Protein AF-A0A1E5VEZ8-F1 (afdb_monomer)

Organism: NCBI:txid888268

Mean predicted aligned error: 18.57 Å

InterPro domains:
  IPR011598 Myc-type, basic helix-loop-helix (bHLH) domain [PF00010] (34-80)
  IPR011598 Myc-type, basic helix-loop-helix (bHLH) domain [PS50888] (30-79)
  IPR011598 Myc-type, basic helix-loop-helix (bHLH) domain [SM00353] (36-85)
  IPR036638 Helix-loop-helix DNA-binding domain superfamily [G3DSA:4.10.280.10] (25-87)
  IPR036638 Helix-loop-helix DNA-binding domain superfamily [SSF47459] (33-106)
  IPR044273 Transcription factor PIF3-like [PTHR46807] (15-118)
  IPR047265 Transcription factor PIF1-like, basic helix-loop-helix domain [cd11445] (30-93)

Structure (mmCIF, N/CA/C/O backbone):
data_AF-A0A1E5VEZ8-F1
#
_entry.id   AF-A0A1E5VEZ8-F1
#
loop_
_atom_site.group_PDB
_atom_site.id
_atom_site.type_symbol
_atom_site.label_atom_id
_atom_site.label_alt_id
_atom_site.label_comp_id
_atom_site.label_asym_id
_atom_site.label_entity_id
_atom_site.label_seq_id
_atom_site.pdbx_PDB_ins_code
_atom_site.Cartn_x
_atom_site.Cartn_y
_atom_site.Cartn_z
_atom_site.occupancy
_atom_site.B_iso_or_equiv
_atom_site.auth_seq_id
_atom_site.auth_comp_id
_atom_site.auth_asym_id
_atom_site.auth_atom_id
_atom_site.pdbx_PDB_model_num
ATOM 1 N N . LEU A 1 1 ? 41.667 -30.359 -88.284 1.00 42.06 1 LEU A N 1
ATOM 2 C CA . LEU A 1 1 ? 40.869 -29.659 -89.321 1.00 42.06 1 LEU A CA 1
ATOM 3 C C . LEU A 1 1 ? 39.464 -29.506 -88.741 1.00 42.06 1 LEU A C 1
ATOM 5 O O . LEU A 1 1 ? 38.891 -30.524 -88.422 1.00 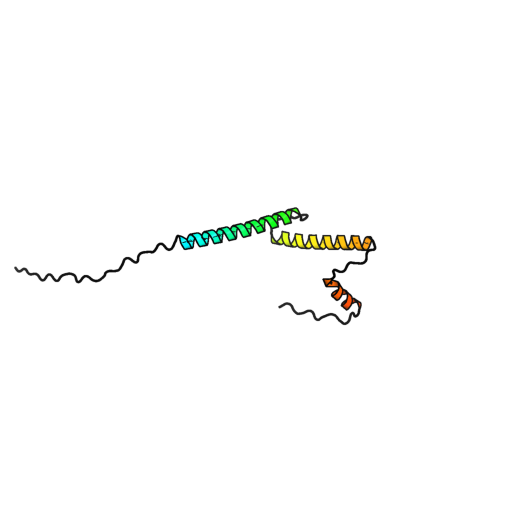42.06 1 LEU A O 1
ATOM 9 N N . VAL A 1 2 ? 38.870 -28.352 -88.467 1.00 42.03 2 VAL A N 1
ATOM 10 C CA . VAL A 1 2 ? 39.159 -26.962 -88.816 1.00 42.03 2 VAL A CA 1
ATOM 11 C C . VAL A 1 2 ? 38.567 -26.087 -87.702 1.00 42.03 2 VAL A C 1
ATOM 13 O O . VAL A 1 2 ? 37.497 -26.361 -87.174 1.00 42.03 2 VAL A O 1
ATOM 16 N N . ARG A 1 3 ? 39.318 -25.048 -87.342 1.00 42.91 3 ARG A N 1
ATOM 17 C CA . ARG A 1 3 ? 38.978 -23.955 -86.425 1.00 42.91 3 ARG A CA 1
ATOM 18 C C . ARG A 1 3 ? 37.807 -23.115 -86.956 1.00 42.91 3 ARG A C 1
ATOM 20 O O . ARG A 1 3 ? 37.803 -22.832 -88.147 1.00 42.91 3 ARG A O 1
ATOM 27 N N . LYS A 1 4 ? 36.981 -22.565 -86.061 1.00 53.72 4 LYS A N 1
ATOM 28 C CA . LYS A 1 4 ? 36.644 -21.121 -85.914 1.00 53.72 4 LYS A CA 1
ATOM 29 C C . LYS A 1 4 ? 35.330 -21.006 -85.129 1.00 53.72 4 LYS A C 1
ATOM 31 O O . LYS A 1 4 ? 34.340 -21.613 -85.492 1.00 53.72 4 LYS A O 1
ATOM 36 N N . LEU A 1 5 ? 35.339 -20.418 -83.936 1.00 55.41 5 LEU A N 1
ATOM 37 C CA . LEU A 1 5 ? 35.380 -18.971 -83.691 1.00 55.41 5 LEU A CA 1
ATOM 38 C C . LEU A 1 5 ? 34.087 -18.285 -84.153 1.00 55.41 5 LEU A C 1
ATOM 40 O O . LEU A 1 5 ? 34.042 -17.743 -85.248 1.00 55.41 5 LEU A O 1
ATOM 44 N N . VAL A 1 6 ? 33.116 -18.203 -83.247 1.00 56.03 6 VAL A N 1
ATOM 45 C CA . VAL A 1 6 ? 32.433 -16.935 -82.981 1.00 56.03 6 VAL A CA 1
ATOM 46 C C . VAL A 1 6 ? 32.421 -16.749 -81.468 1.00 56.03 6 VAL A C 1
ATOM 48 O O . VAL A 1 6 ? 31.756 -17.463 -80.726 1.00 56.03 6 VAL A O 1
ATOM 51 N N . LYS A 1 7 ? 33.261 -15.810 -81.028 1.00 48.84 7 LYS A N 1
ATOM 52 C CA . LYS A 1 7 ? 33.121 -15.098 -79.763 1.00 48.84 7 LYS A CA 1
ATOM 53 C C . LYS A 1 7 ? 31.884 -14.207 -79.914 1.00 48.84 7 LYS A C 1
ATOM 55 O O . LYS A 1 7 ? 31.875 -13.366 -80.808 1.00 48.84 7 LYS A O 1
ATOM 60 N N . SER A 1 8 ? 30.902 -14.343 -79.038 1.00 45.34 8 SER A N 1
ATOM 61 C CA . SER A 1 8 ? 29.882 -13.316 -78.812 1.00 45.34 8 SER A CA 1
ATOM 62 C C . SER A 1 8 ? 29.943 -12.930 -77.336 1.00 45.34 8 SER A C 1
ATOM 64 O O . SER A 1 8 ? 29.790 -13.776 -76.459 1.00 45.34 8 SER A O 1
ATOM 66 N N . SER A 1 9 ? 30.314 -11.670 -77.103 1.00 44.72 9 SER A N 1
ATOM 67 C CA . SER A 1 9 ? 30.596 -11.032 -75.812 1.00 44.72 9 SER A CA 1
ATOM 68 C C . SER A 1 9 ? 29.450 -11.129 -74.797 1.00 44.72 9 SER A C 1
ATOM 70 O O . SER A 1 9 ? 28.292 -11.236 -75.200 1.00 44.72 9 SER A O 1
ATOM 72 N N . PRO A 1 10 ? 29.749 -11.024 -73.487 1.00 45.56 10 PRO A N 1
ATOM 73 C CA . PRO A 1 10 ? 28.728 -11.016 -72.452 1.00 45.56 10 PRO A CA 1
ATOM 74 C C . PRO A 1 10 ? 27.934 -9.708 -72.520 1.00 45.56 10 PRO A C 1
ATOM 76 O O . PRO A 1 10 ? 28.500 -8.615 -72.453 1.00 45.56 10 PRO A O 1
ATOM 79 N N . HIS A 1 11 ? 26.615 -9.828 -72.654 1.00 43.53 11 HIS A N 1
ATOM 80 C CA . HIS A 1 11 ? 25.686 -8.741 -72.381 1.00 43.53 11 HIS A CA 1
ATOM 81 C C . HIS A 1 11 ? 25.613 -8.583 -70.858 1.00 43.53 11 HIS A C 1
ATOM 83 O O . HIS A 1 11 ? 25.026 -9.407 -70.161 1.00 43.53 11 HIS A O 1
ATOM 89 N N . MET A 1 12 ? 26.325 -7.578 -70.355 1.00 50.50 12 MET A N 1
ATOM 90 C CA . MET A 1 12 ? 26.256 -7.124 -68.971 1.00 50.50 12 MET A CA 1
ATOM 91 C C . MET A 1 12 ? 24.931 -6.389 -68.780 1.00 50.50 12 MET A C 1
ATOM 93 O O . MET A 1 12 ? 24.772 -5.338 -69.381 1.00 50.50 12 MET A O 1
ATOM 97 N N . GLU A 1 13 ? 24.021 -6.947 -67.985 1.00 50.97 13 GLU A N 1
ATOM 98 C CA . GLU A 1 13 ? 23.056 -6.229 -67.136 1.00 50.97 13 GLU A CA 1
ATOM 99 C C . GLU A 1 13 ? 22.369 -7.272 -66.228 1.00 50.97 13 GLU A C 1
ATOM 101 O O . GLU A 1 13 ? 21.266 -7.740 -66.488 1.00 50.97 13 GLU A O 1
ATOM 106 N N . ASP A 1 14 ? 23.054 -7.676 -65.158 1.00 47.78 14 ASP A N 1
ATOM 107 C CA . ASP A 1 14 ? 22.373 -8.032 -63.907 1.00 47.78 14 ASP A CA 1
ATOM 108 C C . ASP A 1 14 ? 23.175 -7.418 -62.761 1.00 47.78 14 ASP A C 1
ATOM 110 O O . ASP A 1 14 ? 23.891 -8.067 -61.997 1.00 47.78 14 ASP A O 1
ATOM 114 N N . GLY A 1 15 ? 23.132 -6.087 -62.719 1.00 42.25 15 GLY A N 1
ATOM 115 C CA . GLY A 1 15 ? 23.566 -5.310 -61.572 1.00 42.25 15 GLY A CA 1
ATOM 116 C C . GLY A 1 15 ? 22.550 -5.456 -60.447 1.00 42.25 15 GLY A C 1
ATOM 117 O O . GLY A 1 15 ? 21.859 -4.495 -60.109 1.00 42.25 15 GLY A O 1
ATOM 118 N N . GLY A 1 16 ? 22.465 -6.647 -59.851 1.00 46.25 16 GLY A N 1
ATOM 119 C CA . GLY A 1 16 ? 21.857 -6.840 -58.544 1.00 46.25 16 GLY A CA 1
ATOM 120 C C . GLY A 1 16 ? 22.590 -5.955 -57.541 1.00 46.25 16 GLY A C 1
ATOM 121 O O . GLY A 1 16 ? 23.620 -6.337 -56.989 1.00 46.25 16 GLY A O 1
ATOM 122 N N . VAL A 1 17 ? 22.086 -4.733 -57.352 1.00 57.06 17 VAL A N 1
ATOM 123 C CA . VAL A 1 17 ? 22.559 -3.783 -56.346 1.00 57.06 17 VAL A CA 1
ATOM 124 C C . VAL A 1 17 ? 22.691 -4.561 -55.039 1.00 57.06 17 VAL A C 1
ATOM 126 O O . VAL A 1 17 ? 21.692 -5.147 -54.608 1.00 57.06 17 VAL A O 1
ATOM 129 N N . PRO A 1 18 ? 23.862 -4.590 -54.371 1.00 49.59 18 PRO A N 1
ATOM 130 C CA . PRO A 1 18 ? 23.908 -5.128 -53.030 1.00 49.59 18 PRO A CA 1
ATOM 131 C C . PRO A 1 18 ? 22.969 -4.235 -52.233 1.00 49.59 18 PRO A C 1
ATOM 133 O O . PRO A 1 18 ? 23.248 -3.047 -52.040 1.00 49.59 18 PRO A O 1
ATOM 136 N N . ARG A 1 19 ? 21.803 -4.779 -51.859 1.00 52.28 19 ARG A N 1
ATOM 137 C CA . ARG A 1 19 ? 20.850 -4.130 -50.965 1.00 52.28 19 ARG A CA 1
ATOM 138 C C . ARG A 1 19 ? 21.658 -3.814 -49.726 1.00 52.28 19 ARG A C 1
ATOM 140 O O . ARG A 1 19 ? 21.924 -4.686 -48.905 1.00 52.28 19 ARG A O 1
ATOM 147 N N . ARG A 1 20 ? 22.130 -2.571 -49.668 1.00 51.16 20 ARG A N 1
ATOM 148 C CA . ARG A 1 20 ? 22.877 -2.006 -48.564 1.00 51.16 20 ARG A CA 1
ATOM 149 C C . ARG A 1 20 ? 21.995 -2.269 -47.362 1.00 51.16 20 ARG A C 1
ATOM 151 O O . ARG A 1 20 ? 20.943 -1.648 -47.228 1.00 51.16 20 ARG A O 1
ATOM 158 N N . SER A 1 21 ? 22.374 -3.251 -46.554 1.00 60.22 21 SER A N 1
ATOM 159 C CA . SER A 1 21 ? 21.791 -3.487 -45.249 1.00 60.22 21 SER A CA 1
ATOM 160 C C . SER A 1 21 ? 22.100 -2.233 -44.447 1.00 60.22 21 SER A C 1
ATOM 162 O O . SER A 1 21 ? 23.150 -2.120 -43.818 1.00 60.22 21 SER A O 1
ATOM 164 N N . THR A 1 22 ? 21.235 -1.226 -44.568 1.00 63.06 22 THR A N 1
ATOM 165 C CA . THR A 1 22 ? 21.219 -0.076 -43.678 1.00 63.06 22 THR A CA 1
ATOM 166 C C . THR A 1 22 ? 21.162 -0.668 -42.279 1.00 63.06 22 THR A C 1
ATOM 168 O O . THR A 1 22 ? 20.197 -1.388 -42.011 1.00 63.06 22 THR A O 1
ATOM 171 N N . PRO A 1 23 ? 22.168 -0.459 -41.415 1.00 60.38 23 PRO A N 1
ATOM 172 C CA . PRO A 1 23 ? 22.136 -1.038 -40.084 1.00 60.38 23 PRO A CA 1
ATOM 173 C C . PRO A 1 23 ? 20.891 -0.473 -39.396 1.00 60.38 23 PRO A C 1
ATOM 175 O O . PRO A 1 23 ? 20.793 0.748 -39.237 1.00 60.38 23 PRO A O 1
ATOM 178 N N . PRO A 1 24 ? 19.892 -1.292 -39.033 1.00 61.88 24 PRO A N 1
ATOM 179 C CA . PRO A 1 24 ? 18.637 -0.753 -38.535 1.00 61.88 24 PRO A CA 1
ATOM 180 C C . PRO A 1 24 ? 18.737 -0.367 -37.054 1.00 61.88 24 PRO A C 1
ATOM 182 O O . PRO A 1 24 ? 17.822 -0.693 -36.319 1.00 61.88 24 PRO A O 1
ATOM 185 N N . THR A 1 25 ? 19.828 0.207 -36.527 1.00 61.78 25 THR A N 1
ATOM 186 C CA . THR A 1 25 ? 20.109 -0.121 -35.109 1.00 61.78 25 THR A CA 1
ATOM 187 C C . THR A 1 25 ? 20.499 0.970 -34.127 1.00 61.78 25 THR A C 1
ATOM 189 O O . THR A 1 25 ? 20.312 0.719 -32.950 1.00 61.78 25 THR A O 1
ATOM 192 N N . THR A 1 26 ? 20.933 2.187 -34.464 1.00 61.59 26 THR A N 1
ATOM 193 C CA . THR A 1 26 ? 21.418 3.089 -33.383 1.00 61.59 26 THR A CA 1
ATOM 194 C C . THR A 1 26 ? 20.335 3.977 -32.759 1.00 61.59 26 THR A C 1
ATOM 196 O O . THR A 1 26 ? 20.196 4.011 -31.538 1.00 61.59 26 THR A O 1
ATOM 199 N N . ARG A 1 27 ? 19.515 4.680 -33.556 1.00 62.81 27 ARG A N 1
ATOM 200 C CA . ARG A 1 27 ? 18.454 5.566 -33.016 1.00 62.81 27 ARG A CA 1
ATOM 201 C C . ARG A 1 27 ? 17.270 4.797 -32.415 1.00 62.81 27 ARG A C 1
ATOM 203 O O . ARG A 1 27 ? 16.770 5.191 -31.364 1.00 62.81 27 ARG A O 1
ATOM 210 N N . ARG A 1 28 ? 16.850 3.688 -33.042 1.00 65.56 28 ARG A N 1
ATOM 211 C CA . ARG A 1 28 ? 15.809 2.799 -32.489 1.00 65.56 28 ARG A CA 1
ATOM 212 C C . ARG A 1 28 ? 16.281 2.078 -31.218 1.00 65.56 28 ARG A C 1
ATOM 214 O O . ARG A 1 28 ? 15.487 1.988 -30.290 1.00 65.56 28 ARG A O 1
ATOM 221 N N . SER A 1 29 ? 17.557 1.671 -31.125 1.00 75.94 29 SER A N 1
ATOM 222 C CA . SER A 1 29 ? 18.120 1.084 -29.891 1.00 75.94 29 SER A CA 1
ATOM 223 C C . SER A 1 29 ? 18.122 2.078 -28.737 1.00 75.94 29 SER A C 1
ATOM 225 O O . SER A 1 29 ? 17.589 1.776 -27.679 1.00 75.94 29 SER A O 1
ATOM 227 N N . ARG A 1 30 ? 18.590 3.315 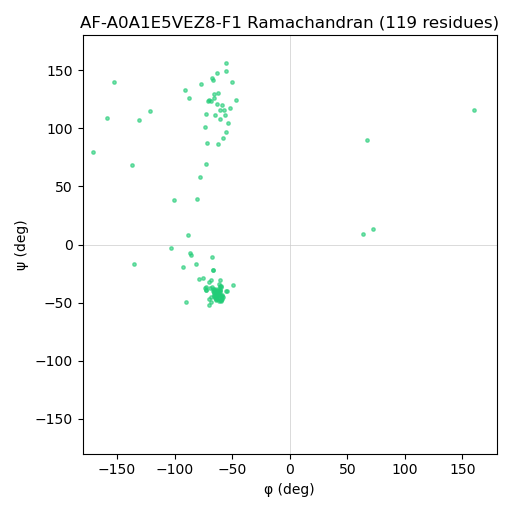-28.956 1.00 81.62 30 ARG A N 1
ATOM 228 C CA . ARG A 1 30 ? 18.586 4.356 -27.909 1.00 81.62 30 ARG A CA 1
ATOM 229 C C . ARG A 1 30 ? 17.183 4.693 -27.398 1.00 81.62 30 ARG A C 1
ATOM 231 O O . ARG A 1 30 ? 16.989 4.911 -26.206 1.00 81.62 30 ARG A O 1
ATOM 238 N N . SER A 1 31 ? 16.195 4.730 -28.294 1.00 87.25 31 SER A N 1
ATOM 239 C CA . SER A 1 31 ? 14.797 4.944 -27.907 1.00 87.25 31 SER A CA 1
ATOM 240 C C . SER A 1 31 ? 14.257 3.780 -27.068 1.00 87.25 31 SER A C 1
ATOM 242 O O . SER A 1 31 ? 13.629 4.018 -26.036 1.00 87.25 31 SER A O 1
ATOM 244 N N . ALA A 1 32 ? 14.555 2.538 -27.459 1.00 90.25 32 ALA A N 1
ATOM 245 C CA . ALA A 1 32 ? 14.198 1.359 -26.679 1.00 90.25 32 ALA 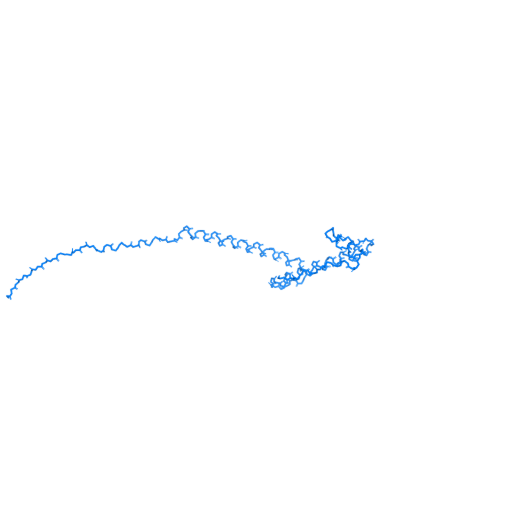A CA 1
ATOM 246 C C . ALA A 1 32 ? 14.905 1.343 -25.311 1.00 90.25 32 ALA A C 1
ATOM 248 O O . ALA A 1 32 ? 14.270 1.055 -24.302 1.00 90.25 32 ALA A O 1
ATOM 249 N N . GLU A 1 33 ? 16.187 1.698 -25.235 1.00 89.50 33 GLU A N 1
ATOM 250 C CA . GLU A 1 33 ? 16.949 1.799 -23.982 1.00 89.50 33 GLU A CA 1
ATOM 251 C C . GLU A 1 33 ? 16.337 2.823 -23.018 1.00 89.50 33 GLU A C 1
ATOM 253 O O . GLU A 1 33 ? 16.113 2.508 -21.849 1.00 89.50 33 GLU A O 1
ATOM 258 N N . PHE A 1 34 ? 15.986 4.019 -23.504 1.00 93.06 34 PHE A N 1
ATOM 259 C CA . PHE A 1 34 ? 15.324 5.036 -22.683 1.00 93.06 34 PHE A CA 1
ATOM 260 C C . PHE A 1 34 ? 13.951 4.569 -22.183 1.00 93.06 34 PHE A C 1
ATOM 262 O O . PHE A 1 34 ? 13.613 4.765 -21.013 1.00 93.06 34 PHE A O 1
ATOM 269 N N . HIS A 1 35 ? 13.175 3.904 -23.042 1.00 94.88 35 HIS A N 1
ATOM 270 C CA . HIS A 1 35 ? 11.894 3.316 -22.657 1.00 94.88 35 HIS A CA 1
ATOM 271 C C . HIS A 1 35 ? 12.068 2.260 -21.552 1.00 94.88 35 HIS A C 1
ATOM 273 O O . HIS A 1 35 ? 11.394 2.320 -20.523 1.00 94.88 35 HIS A O 1
ATOM 279 N N . ASN A 1 36 ? 13.023 1.341 -21.712 1.00 96.00 36 ASN A N 1
ATOM 280 C CA . ASN A 1 36 ? 13.343 0.324 -20.707 1.00 96.00 36 ASN A CA 1
ATOM 281 C C . ASN A 1 36 ? 13.812 0.940 -19.380 1.00 96.00 36 ASN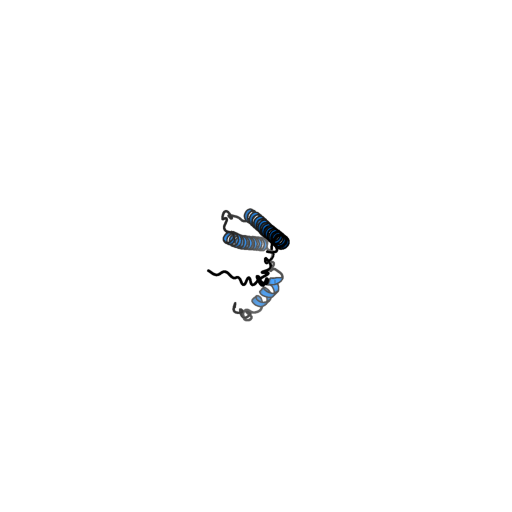 A C 1
ATOM 283 O O . ASN A 1 36 ? 13.414 0.479 -18.308 1.00 96.00 36 ASN A O 1
ATOM 287 N N . PHE A 1 37 ? 14.625 1.996 -19.436 1.00 95.94 37 PHE A N 1
ATOM 288 C CA . PHE A 1 37 ? 15.074 2.719 -18.248 1.00 95.94 37 PHE A CA 1
ATOM 289 C C . PHE A 1 37 ? 13.910 3.400 -17.518 1.00 95.94 37 PHE A C 1
ATOM 291 O O . PHE A 1 37 ? 13.782 3.273 -16.299 1.00 95.94 37 PHE A O 1
ATOM 298 N N . SER A 1 38 ? 13.027 4.075 -18.259 1.00 97.38 38 SER A N 1
ATOM 299 C CA . SER A 1 38 ? 11.817 4.696 -17.709 1.00 97.38 38 SER A CA 1
ATOM 300 C C . SER A 1 38 ? 10.924 3.663 -17.014 1.00 97.38 38 SER A C 1
ATOM 302 O O . SER A 1 38 ? 10.496 3.860 -15.872 1.00 97.38 38 SER A O 1
ATOM 304 N N . GLU A 1 39 ? 10.721 2.516 -17.660 1.00 98.12 39 GLU A N 1
ATOM 305 C CA . GLU A 1 39 ? 9.936 1.404 -17.130 1.00 98.12 39 GLU A CA 1
ATOM 306 C C . GLU A 1 39 ? 10.559 0.805 -15.862 1.00 98.12 39 GLU A C 1
ATOM 308 O O . GLU A 1 39 ? 9.866 0.542 -14.875 1.00 98.12 39 GLU A O 1
ATOM 313 N N . ARG A 1 40 ? 11.886 0.632 -15.841 1.00 98.12 40 ARG A N 1
ATOM 314 C CA . ARG A 1 40 ? 12.615 0.199 -14.642 1.00 98.12 40 ARG A CA 1
ATOM 315 C C . ARG A 1 40 ? 12.423 1.187 -13.496 1.00 98.12 40 ARG A C 1
ATOM 317 O O . ARG A 1 40 ? 11.989 0.784 -12.424 1.00 98.12 40 ARG A O 1
ATOM 324 N N . ARG A 1 41 ? 12.606 2.483 -13.752 1.00 98.31 41 ARG A N 1
ATOM 325 C CA . ARG A 1 41 ? 12.418 3.528 -12.739 1.00 98.31 41 ARG A CA 1
ATOM 326 C C . ARG A 1 41 ? 10.979 3.585 -12.214 1.00 98.31 41 ARG A C 1
ATOM 328 O O . ARG A 1 41 ? 10.774 3.880 -11.039 1.00 98.31 41 ARG A O 1
ATOM 335 N N . ARG A 1 42 ? 9.968 3.306 -13.049 1.00 98.56 42 ARG A N 1
ATOM 336 C CA . ARG A 1 42 ? 8.571 3.178 -12.593 1.00 98.56 42 ARG A CA 1
ATOM 337 C C . ARG A 1 42 ? 8.414 2.001 -11.630 1.00 98.56 42 ARG A C 1
ATOM 339 O O . ARG A 1 42 ? 7.828 2.195 -10.568 1.00 98.56 42 ARG A O 1
ATOM 346 N N . ARG A 1 43 ? 8.959 0.828 -11.969 1.00 98.19 43 ARG A N 1
ATOM 347 C CA . ARG A 1 43 ? 8.928 -0.363 -11.101 1.00 98.19 43 ARG A CA 1
ATOM 348 C C . ARG A 1 43 ? 9.657 -0.132 -9.781 1.00 98.19 43 ARG A C 1
ATOM 350 O O . ARG A 1 43 ? 9.107 -0.474 -8.740 1.00 98.19 43 ARG A O 1
ATOM 357 N N . ASP A 1 44 ? 10.819 0.512 -9.818 1.00 98.25 44 ASP A N 1
ATOM 358 C CA . ASP A 1 44 ? 11.596 0.838 -8.620 1.00 98.25 44 ASP A CA 1
ATOM 359 C C . ASP A 1 44 ? 10.776 1.739 -7.678 1.00 98.25 44 ASP A C 1
ATOM 361 O O . ASP A 1 44 ? 10.579 1.397 -6.517 1.00 98.25 44 ASP A O 1
ATOM 365 N N . ARG A 1 45 ? 10.151 2.812 -8.193 1.00 98.12 45 ARG A N 1
ATOM 366 C CA . ARG A 1 45 ? 9.260 3.675 -7.389 1.00 98.12 45 ARG A CA 1
ATOM 367 C C . ARG A 1 45 ? 8.066 2.933 -6.781 1.00 98.12 45 ARG A C 1
ATOM 369 O O . ARG A 1 45 ? 7.632 3.287 -5.690 1.00 98.12 45 ARG A O 1
ATOM 376 N N . ILE A 1 46 ? 7.493 1.961 -7.494 1.00 97.38 46 ILE A N 1
ATOM 377 C CA . ILE A 1 46 ? 6.386 1.144 -6.973 1.00 97.38 46 ILE A CA 1
ATOM 378 C C . ILE A 1 46 ? 6.888 0.249 -5.839 1.00 97.38 46 ILE A C 1
ATOM 380 O O . ILE A 1 46 ? 6.247 0.179 -4.797 1.00 97.38 46 ILE A O 1
ATOM 384 N N . ASN A 1 47 ? 8.035 -0.405 -6.020 1.00 96.06 47 ASN A N 1
ATOM 385 C CA . ASN A 1 47 ? 8.602 -1.287 -5.006 1.00 96.06 47 ASN A CA 1
ATOM 386 C C . ASN A 1 47 ? 9.000 -0.524 -3.733 1.00 96.06 47 ASN A C 1
ATOM 388 O O . ASN A 1 47 ? 8.734 -1.024 -2.646 1.00 96.06 47 ASN A O 1
ATOM 392 N N . GLU A 1 48 ? 9.533 0.696 -3.848 1.00 97.31 48 GLU A N 1
ATOM 393 C CA . GLU A 1 48 ? 9.804 1.554 -2.683 1.00 97.31 48 GLU A CA 1
ATOM 394 C C . GLU A 1 48 ? 8.526 1.860 -1.891 1.00 97.31 48 GLU A C 1
ATOM 396 O O . GLU A 1 48 ? 8.498 1.740 -0.669 1.00 97.31 48 GLU A O 1
ATOM 401 N N . LYS A 1 49 ? 7.426 2.185 -2.584 1.00 96.44 49 LYS A N 1
ATOM 402 C CA . LYS A 1 49 ? 6.130 2.415 -1.929 1.00 96.44 49 LYS A CA 1
ATOM 403 C C . LYS A 1 49 ? 5.572 1.156 -1.269 1.00 96.44 49 LYS A C 1
ATOM 405 O O . LYS A 1 49 ? 5.006 1.255 -0.188 1.00 96.44 49 LYS A O 1
ATOM 410 N N . LEU A 1 50 ? 5.723 -0.008 -1.901 1.00 94.81 50 LEU A N 1
ATOM 411 C CA . LEU A 1 50 ? 5.295 -1.284 -1.320 1.00 94.81 50 LEU A CA 1
ATOM 412 C C . LEU A 1 50 ? 6.111 -1.636 -0.074 1.00 94.81 50 LEU A C 1
ATOM 414 O O . LEU A 1 50 ? 5.546 -2.101 0.907 1.00 94.81 50 LEU A O 1
ATOM 418 N N . LYS A 1 51 ? 7.418 -1.362 -0.081 1.00 93.06 51 LYS A N 1
ATOM 419 C CA . LYS A 1 51 ? 8.270 -1.560 1.092 1.00 93.06 51 LYS A CA 1
ATOM 420 C C . LYS A 1 51 ? 7.877 -0.625 2.239 1.00 93.06 51 LYS A C 1
ATOM 422 O O . LYS A 1 51 ? 7.702 -1.083 3.360 1.00 93.06 51 LYS A O 1
ATOM 427 N N . ALA A 1 52 ? 7.663 0.658 1.946 1.00 94.56 52 ALA A N 1
ATOM 428 C CA . ALA A 1 52 ? 7.178 1.611 2.943 1.00 94.56 52 ALA A CA 1
ATOM 429 C C . ALA A 1 52 ? 5.806 1.204 3.508 1.00 94.56 52 ALA A C 1
ATOM 431 O O . ALA A 1 52 ? 5.569 1.331 4.703 1.00 94.56 52 ALA A O 1
ATOM 432 N N . LEU A 1 53 ? 4.908 0.680 2.665 1.00 94.75 53 LEU A N 1
ATOM 433 C CA . LEU A 1 53 ? 3.631 0.132 3.117 1.00 94.75 53 LEU A CA 1
ATOM 434 C C . LEU A 1 53 ? 3.848 -1.057 4.062 1.00 94.75 53 LEU A C 1
ATOM 436 O O . LEU A 1 53 ? 3.275 -1.070 5.144 1.00 94.75 53 LEU A O 1
ATOM 440 N N . GLN A 1 54 ? 4.704 -2.011 3.691 1.00 92.75 54 GLN A N 1
ATOM 441 C CA . GLN A 1 54 ? 5.015 -3.183 4.512 1.00 92.75 54 GLN A CA 1
ATOM 442 C C . GLN A 1 54 ? 5.496 -2.809 5.923 1.00 92.75 54 GLN A C 1
ATOM 444 O O . GLN A 1 54 ? 5.100 -3.456 6.887 1.00 92.75 54 GLN A O 1
ATOM 449 N N . GLU A 1 55 ? 6.312 -1.760 6.055 1.00 92.31 55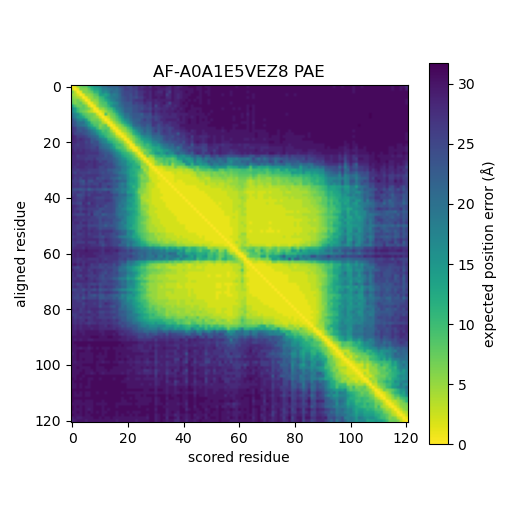 GLU A N 1
ATOM 450 C CA . GLU A 1 55 ? 6.819 -1.275 7.348 1.00 92.31 55 GLU A CA 1
ATOM 451 C C . GLU A 1 55 ? 5.719 -0.693 8.258 1.00 92.31 55 GLU A C 1
ATOM 453 O O . GLU A 1 55 ? 5.889 -0.646 9.476 1.00 92.31 55 GLU A O 1
ATOM 458 N N . LEU A 1 56 ? 4.586 -0.267 7.690 1.00 93.81 56 LEU A N 1
ATOM 459 C CA . LEU A 1 56 ? 3.456 0.309 8.429 1.00 93.81 56 LEU A CA 1
ATOM 460 C C . LEU A 1 56 ? 2.401 -0.727 8.834 1.00 93.81 56 LEU A C 1
ATOM 462 O O . LEU A 1 56 ? 1.577 -0.444 9.708 1.00 93.81 56 LEU A O 1
ATOM 466 N N . LEU A 1 57 ? 2.380 -1.893 8.184 1.00 92.25 57 LEU A N 1
ATOM 467 C CA . LEU A 1 57 ? 1.343 -2.898 8.391 1.00 92.25 57 LEU A CA 1
ATOM 468 C C . LEU A 1 57 ? 1.731 -3.900 9.486 1.00 92.25 57 LEU A C 1
ATOM 470 O O . LEU A 1 57 ? 2.823 -4.474 9.444 1.00 92.25 57 LEU A O 1
ATOM 474 N N . PRO A 1 58 ? 0.829 -4.196 10.438 1.00 90.12 58 PRO A N 1
ATOM 475 C CA . PRO A 1 58 ? 1.047 -5.291 11.369 1.00 90.12 58 PRO A CA 1
ATOM 476 C C . PRO A 1 58 ? 1.024 -6.629 10.618 1.00 90.12 58 PRO A C 1
ATOM 478 O O . PRO A 1 58 ? 0.207 -6.838 9.729 1.00 90.12 58 PRO A O 1
ATOM 481 N N . ASN A 1 59 ? 1.895 -7.560 11.014 1.00 79.19 59 ASN A N 1
ATOM 482 C CA . ASN A 1 59 ? 1.947 -8.942 10.510 1.00 79.19 59 ASN A CA 1
ATOM 483 C C . ASN A 1 59 ? 2.287 -9.131 9.018 1.00 79.19 59 ASN A C 1
ATOM 485 O O . ASN A 1 59 ? 2.286 -10.275 8.554 1.00 79.19 59 ASN A O 1
ATOM 489 N N . CYS A 1 60 ? 2.699 -8.078 8.304 1.00 76.25 60 CYS A N 1
ATOM 490 C CA . CYS A 1 60 ? 3.060 -8.145 6.885 1.00 76.25 60 CYS A CA 1
ATOM 491 C C . CYS A 1 60 ? 4.462 -8.752 6.661 1.00 76.25 60 CYS A C 1
ATOM 493 O O . CYS A 1 60 ? 5.373 -8.150 6.092 1.00 76.25 60 CYS A O 1
ATOM 495 N N . THR A 1 61 ? 4.654 -9.982 7.132 1.00 69.50 61 THR A N 1
ATOM 496 C CA . THR A 1 61 ? 5.864 -10.791 6.907 1.00 69.50 61 THR A CA 1
ATOM 497 C C . THR A 1 61 ? 5.854 -11.481 5.542 1.00 69.50 61 THR A C 1
ATOM 499 O O . THR A 1 61 ? 6.899 -11.924 5.065 1.00 69.50 61 THR A O 1
ATOM 502 N N . LYS A 1 62 ? 4.686 -11.564 4.891 1.00 67.31 62 LYS A N 1
ATOM 503 C CA . LYS A 1 62 ? 4.528 -12.194 3.577 1.00 67.31 62 LYS A CA 1
ATOM 504 C C . LYS A 1 62 ? 5.044 -11.274 2.470 1.00 67.31 62 LYS A C 1
ATOM 506 O O . LYS A 1 62 ? 4.789 -10.075 2.467 1.00 67.31 62 LYS A O 1
ATOM 511 N N . THR A 1 63 ? 5.748 -11.856 1.503 1.00 68.75 63 THR A N 1
ATOM 512 C CA . THR A 1 63 ? 6.284 -11.151 0.325 1.00 68.75 63 THR A CA 1
ATOM 513 C C . THR A 1 63 ? 5.291 -11.064 -0.837 1.00 68.75 63 THR A C 1
ATOM 515 O O . THR A 1 63 ? 5.577 -10.391 -1.830 1.00 68.75 63 THR A O 1
ATOM 518 N N . ASP A 1 64 ? 4.137 -11.736 -0.741 1.00 90.00 64 ASP A N 1
ATOM 519 C CA . ASP A 1 64 ? 3.104 -11.679 -1.773 1.00 90.00 64 ASP A CA 1
ATOM 520 C C . ASP A 1 64 ? 2.408 -10.311 -1.785 1.00 90.00 64 ASP A C 1
ATOM 522 O O . ASP A 1 64 ? 1.851 -9.853 -0.786 1.00 90.00 64 ASP A O 1
ATOM 526 N N . LYS A 1 65 ? 2.438 -9.659 -2.950 1.00 91.50 65 LYS A N 1
ATOM 527 C CA . LYS A 1 65 ? 1.936 -8.293 -3.125 1.00 91.50 65 LYS A CA 1
ATOM 528 C C . LYS A 1 65 ? 0.420 -8.214 -2.995 1.00 91.50 65 LYS A C 1
ATOM 530 O O . LYS A 1 65 ? -0.068 -7.175 -2.576 1.00 91.50 65 LYS A O 1
ATOM 535 N N . VAL A 1 66 ? -0.309 -9.267 -3.366 1.00 93.19 66 VAL A N 1
ATOM 536 C CA . VAL A 1 66 ? -1.775 -9.284 -3.255 1.00 93.19 66 VAL A CA 1
ATOM 537 C C . VAL A 1 66 ? -2.166 -9.344 -1.785 1.00 93.19 66 VAL A C 1
ATOM 539 O O . VAL A 1 66 ? -2.842 -8.443 -1.299 1.00 93.19 66 VAL A O 1
ATOM 542 N N . SER A 1 67 ? -1.601 -10.308 -1.055 1.00 91.50 67 SER A N 1
ATOM 543 C CA . SER A 1 67 ? -1.816 -10.447 0.388 1.00 91.50 67 SER A CA 1
ATOM 544 C C . SER A 1 67 ? -1.465 -9.168 1.167 1.00 91.50 67 SER A C 1
ATOM 546 O O . SER A 1 67 ? -2.202 -8.775 2.063 1.00 91.50 67 SER A O 1
ATOM 548 N N . MET A 1 68 ? -0.374 -8.474 0.811 1.00 93.06 68 MET A N 1
ATOM 549 C CA . MET A 1 68 ? 0.004 -7.192 1.432 1.00 93.06 68 MET A CA 1
ATOM 550 C C . MET A 1 68 ? -1.056 -6.100 1.231 1.00 93.06 68 MET A C 1
ATOM 552 O O . MET A 1 68 ? -1.280 -5.284 2.123 1.00 93.06 68 MET A O 1
ATOM 556 N N . LEU A 1 69 ? -1.699 -6.059 0.062 1.00 95.00 69 LEU A N 1
ATOM 557 C CA . LEU A 1 69 ? -2.762 -5.093 -0.211 1.00 95.00 69 LEU A CA 1
ATOM 558 C C . LEU A 1 69 ? -4.044 -5.438 0.556 1.00 95.00 69 LEU A C 1
ATOM 560 O O . LEU A 1 69 ? -4.677 -4.527 1.087 1.00 95.00 69 LEU A O 1
ATOM 564 N N . ASP A 1 70 ? -4.387 -6.722 0.672 1.00 93.25 70 ASP A N 1
ATOM 565 C CA . ASP A 1 70 ? -5.524 -7.175 1.484 1.00 93.25 70 ASP A CA 1
ATOM 566 C C . ASP A 1 70 ? -5.311 -6.838 2.971 1.00 93.25 70 ASP A C 1
ATOM 568 O O . ASP A 1 70 ? -6.168 -6.211 3.599 1.00 93.25 70 ASP A O 1
ATOM 572 N N . GLU A 1 71 ? -4.123 -7.138 3.511 1.00 93.75 71 GLU A N 1
ATOM 573 C CA . GLU A 1 71 ? -3.746 -6.794 4.890 1.00 93.75 71 GLU A CA 1
ATOM 574 C C . GLU A 1 71 ? -3.776 -5.269 5.123 1.00 93.75 71 GLU A C 1
ATOM 576 O O . GLU A 1 71 ? -4.211 -4.811 6.183 1.00 93.75 71 GLU A O 1
ATOM 581 N N . ALA A 1 72 ? -3.395 -4.462 4.124 1.00 95.69 72 ALA A N 1
ATOM 582 C CA . ALA A 1 72 ? -3.483 -3.004 4.206 1.00 95.69 72 ALA A CA 1
ATOM 583 C C . ALA A 1 72 ? -4.923 -2.505 4.343 1.00 95.69 72 ALA A C 1
ATOM 585 O O . ALA A 1 72 ? -5.212 -1.631 5.167 1.00 95.69 72 ALA A O 1
ATOM 586 N N . ILE A 1 73 ? -5.823 -3.056 3.528 1.00 95.81 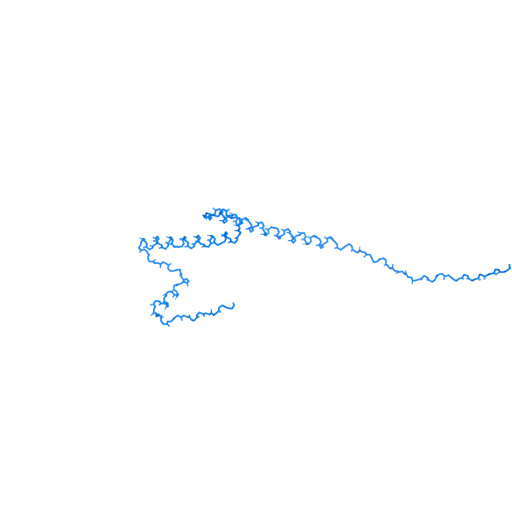73 ILE A N 1
ATOM 587 C CA . ILE A 1 73 ? -7.241 -2.698 3.533 1.00 95.81 73 ILE A CA 1
ATOM 588 C C . ILE A 1 73 ? -7.861 -3.049 4.886 1.00 95.81 73 ILE A C 1
ATOM 590 O O . ILE A 1 73 ? -8.561 -2.223 5.480 1.00 95.81 73 ILE A O 1
ATOM 594 N N . ASP A 1 74 ? -7.589 -4.246 5.395 1.00 95.12 74 ASP A N 1
ATOM 595 C CA . ASP A 1 74 ? -8.159 -4.705 6.658 1.00 95.12 74 ASP A CA 1
ATOM 596 C C . ASP A 1 74 ? -7.602 -3.934 7.856 1.00 95.12 74 ASP A C 1
ATOM 598 O O . ASP A 1 74 ? -8.363 -3.563 8.758 1.00 95.12 74 ASP A O 1
ATOM 602 N N . TYR A 1 75 ? -6.313 -3.584 7.837 1.00 96.50 75 TYR A N 1
ATOM 603 C CA . TYR A 1 75 ? -5.743 -2.739 8.879 1.00 96.50 75 TYR A CA 1
ATOM 604 C C . TYR A 1 75 ? -6.395 -1.350 8.902 1.00 96.50 75 TYR A C 1
ATOM 606 O O . TYR A 1 75 ? -6.798 -0.891 9.975 1.00 96.50 75 TYR A O 1
ATOM 614 N N . LEU A 1 76 ? -6.613 -0.716 7.743 1.00 97.25 76 LEU A N 1
ATOM 615 C CA . LEU A 1 76 ? -7.312 0.574 7.670 1.00 97.25 76 LEU A CA 1
ATOM 616 C C . LEU A 1 76 ? -8.748 0.499 8.207 1.00 97.25 76 LEU A C 1
ATOM 618 O O . LEU A 1 76 ? -9.149 1.375 8.977 1.00 97.25 76 LEU A O 1
ATOM 622 N N . LYS A 1 77 ? -9.509 -0.547 7.860 1.00 95.94 77 LYS A N 1
ATOM 623 C CA . LYS A 1 77 ? -10.862 -0.763 8.410 1.00 95.94 77 LYS A CA 1
ATOM 624 C C . LYS A 1 77 ? -10.827 -0.920 9.930 1.00 95.94 77 LYS A C 1
ATOM 626 O O . LYS A 1 77 ? -11.669 -0.356 10.628 1.00 95.94 77 LYS A O 1
ATOM 631 N N . SER A 1 78 ? -9.840 -1.649 10.455 1.00 95.88 78 SER A N 1
ATOM 632 C CA . SER A 1 78 ? -9.690 -1.827 11.903 1.00 95.88 78 SER A CA 1
ATOM 633 C C . SER A 1 78 ? -9.396 -0.503 12.614 1.00 95.88 78 SER A C 1
ATOM 635 O O . SER A 1 78 ? -9.992 -0.223 13.653 1.00 95.88 78 SER A O 1
ATOM 637 N N . LEU A 1 79 ? -8.554 0.354 12.024 1.00 96.44 79 LEU A N 1
ATOM 638 C CA . LEU A 1 79 ? -8.253 1.684 12.555 1.00 96.44 79 LEU A CA 1
ATOM 639 C C . LEU A 1 79 ? -9.485 2.599 12.526 1.00 96.44 79 LEU A C 1
ATOM 641 O O . LEU A 1 79 ? -9.742 3.303 13.502 1.00 96.44 79 LEU A O 1
ATOM 645 N N . GLN A 1 80 ? -10.280 2.560 11.452 1.00 94.56 80 GLN A N 1
ATOM 646 C CA . GLN A 1 80 ? -11.550 3.291 11.371 1.00 94.56 80 GLN A CA 1
ATOM 647 C C . GLN A 1 80 ? -12.517 2.865 12.483 1.00 94.56 80 GLN A C 1
ATOM 649 O O . GLN A 1 80 ? -13.104 3.723 13.144 1.00 94.56 80 GLN A O 1
ATOM 654 N N . LEU A 1 81 ? -12.637 1.559 12.740 1.00 93.38 81 LEU A N 1
ATOM 655 C CA . LEU A 1 81 ? -13.481 1.037 13.814 1.00 93.38 81 LEU A CA 1
ATOM 656 C C . LEU A 1 81 ? -12.967 1.453 15.199 1.00 93.38 81 LEU A C 1
ATOM 658 O O . LEU A 1 81 ? -13.749 1.897 16.037 1.00 93.38 81 LEU A O 1
ATOM 662 N N . GLN A 1 82 ? -11.657 1.355 15.443 1.00 93.94 82 GLN A N 1
ATOM 663 C CA . GLN A 1 82 ? -11.047 1.805 16.699 1.00 93.94 82 GLN A CA 1
ATOM 664 C C . GLN A 1 82 ? -11.313 3.292 16.949 1.00 93.94 82 GLN A C 1
ATOM 666 O O . GLN A 1 82 ? -11.686 3.673 18.060 1.00 93.94 82 GLN A O 1
ATOM 671 N N . LEU A 1 83 ? -11.181 4.128 15.914 1.00 91.62 83 LEU A N 1
ATOM 672 C CA . LEU A 1 83 ? -11.485 5.552 16.001 1.00 91.62 83 LEU A CA 1
ATOM 673 C C . LEU A 1 83 ? -12.970 5.789 16.296 1.00 91.62 83 LEU A C 1
ATOM 675 O O . LEU A 1 83 ? -13.292 6.583 17.178 1.00 91.62 83 LEU A O 1
ATOM 679 N N . GLN A 1 84 ? -13.873 5.078 15.616 1.00 88.44 84 GLN A N 1
ATOM 680 C CA . GLN A 1 84 ? -15.311 5.174 15.862 1.00 88.44 84 GLN A CA 1
ATOM 681 C C . GLN A 1 84 ? -15.659 4.814 17.312 1.00 88.44 84 GLN A C 1
ATOM 683 O O . GLN A 1 84 ? -16.369 5.571 17.974 1.00 88.44 84 GLN A O 1
ATOM 688 N N . MET A 1 85 ? -15.120 3.707 17.831 1.00 85.62 85 MET A N 1
ATOM 689 C CA . MET A 1 85 ? -15.328 3.302 19.224 1.00 85.62 85 MET A CA 1
ATOM 690 C C . MET A 1 85 ? -14.763 4.327 20.211 1.00 85.62 85 MET A C 1
ATOM 692 O O . MET A 1 85 ? -15.401 4.611 21.222 1.00 85.62 85 MET A O 1
ATOM 696 N N . LEU A 1 86 ? -13.599 4.916 19.922 1.00 87.62 86 LEU A N 1
ATOM 697 C CA . LEU A 1 86 ? -12.991 5.941 20.772 1.00 87.62 86 LEU A CA 1
ATOM 698 C C . LEU A 1 86 ? -13.822 7.233 20.806 1.00 87.62 86 LEU A C 1
ATOM 700 O O . LEU A 1 86 ? -13.960 7.849 21.862 1.00 87.62 86 LEU A O 1
ATOM 704 N N . VAL A 1 87 ? -14.373 7.647 19.665 1.00 83.56 87 VAL A N 1
ATOM 705 C CA . VAL A 1 87 ? -15.215 8.847 19.536 1.00 83.56 87 VAL A CA 1
ATOM 706 C C . VAL A 1 87 ? -16.570 8.629 20.217 1.00 83.56 87 VAL A C 1
ATOM 708 O O . VAL A 1 87 ? -16.968 9.446 21.049 1.00 83.56 87 VAL A O 1
ATOM 711 N N . MET A 1 88 ? -17.223 7.489 19.964 1.00 75.94 88 MET A N 1
ATOM 712 C CA . MET A 1 88 ? -18.488 7.119 20.614 1.00 75.94 88 MET A CA 1
ATOM 713 C C . MET A 1 88 ? -18.320 6.921 22.126 1.00 75.94 88 MET A C 1
ATOM 715 O O . MET A 1 88 ? -19.139 7.401 22.905 1.00 75.94 88 MET A O 1
ATOM 719 N N . GLY A 1 89 ? -17.232 6.277 22.561 1.00 68.12 89 GLY A N 1
ATOM 720 C CA . GLY A 1 89 ? -16.908 6.075 23.977 1.00 68.12 89 GLY A CA 1
ATOM 721 C C . GLY A 1 89 ? -16.582 7.370 24.728 1.00 68.12 89 GLY A C 1
ATOM 722 O O . GLY A 1 89 ? -16.748 7.433 25.943 1.00 68.12 89 GLY A O 1
ATOM 723 N N . LYS A 1 90 ? -16.178 8.430 24.015 1.00 63.28 90 LYS A N 1
ATOM 724 C CA . LYS A 1 90 ? -16.011 9.792 24.552 1.00 63.28 90 LYS A CA 1
ATOM 725 C C . LYS A 1 90 ? -17.293 10.636 24.492 1.00 63.28 90 LYS A C 1
ATOM 727 O O . LYS A 1 90 ? -17.234 11.833 24.763 1.00 63.28 90 LYS A O 1
ATOM 732 N N . GLY A 1 91 ? -18.438 10.044 24.141 1.00 59.75 91 GLY A N 1
ATOM 733 C CA . GLY A 1 91 ? -19.724 10.743 24.059 1.00 59.75 91 GLY A CA 1
ATOM 734 C C . GLY A 1 91 ? -19.845 11.700 22.869 1.00 59.75 91 GLY A C 1
ATOM 735 O O . GLY A 1 91 ? -20.765 12.514 22.834 1.00 59.75 91 GLY A O 1
ATOM 736 N N . MET A 1 92 ? -18.938 11.622 21.891 1.00 58.91 92 MET A N 1
ATOM 737 C CA . MET A 1 92 ? -19.079 12.359 20.640 1.00 58.91 92 MET A CA 1
ATOM 738 C C . MET A 1 92 ? -19.901 11.526 19.656 1.00 58.91 92 MET A C 1
ATOM 740 O O . MET A 1 92 ? -19.601 10.358 19.403 1.00 58.91 92 MET A O 1
ATOM 744 N N . ALA A 1 93 ? -20.975 12.122 19.131 1.00 57.66 93 ALA A N 1
ATOM 745 C CA . ALA A 1 93 ? -21.834 11.495 18.133 1.00 57.66 93 ALA A CA 1
ATOM 746 C C . ALA A 1 93 ? -21.003 11.036 16.917 1.00 57.66 93 ALA A C 1
ATOM 748 O O . ALA A 1 93 ? -19.987 11.670 16.611 1.00 57.66 93 ALA A O 1
ATOM 749 N N . PRO A 1 94 ? -21.402 9.957 16.215 1.00 58.19 94 PRO A N 1
ATOM 750 C CA . PRO A 1 94 ? -20.649 9.456 15.076 1.00 58.19 94 PRO A CA 1
ATOM 751 C C . PRO A 1 94 ? -20.515 10.581 14.053 1.00 58.19 94 PRO A C 1
ATOM 753 O O . PRO A 1 94 ? -21.515 11.051 13.507 1.00 58.19 94 PRO A O 1
ATOM 756 N N . VAL A 1 95 ? -19.286 11.034 13.805 1.00 68.06 95 VAL A N 1
ATOM 757 C CA . VAL A 1 95 ? -19.007 11.955 12.706 1.00 68.06 95 VAL A CA 1
ATOM 758 C C . VAL A 1 95 ? -19.146 11.131 11.436 1.00 68.06 95 VAL A C 1
ATOM 760 O O . VAL A 1 95 ? -18.194 10.516 10.966 1.00 68.06 95 VAL A O 1
ATOM 763 N N . VAL A 1 96 ? -20.373 11.051 10.925 1.00 68.75 96 VAL A N 1
ATOM 764 C CA . VAL A 1 96 ? -20.630 10.539 9.585 1.00 68.75 96 VAL A CA 1
ATOM 765 C C . VAL A 1 96 ? -19.833 11.442 8.639 1.00 68.75 96 VAL A C 1
ATOM 767 O O . VAL A 1 96 ? -20.054 12.662 8.665 1.00 68.75 96 VAL A O 1
ATOM 770 N N . PRO A 1 97 ? -18.888 10.893 7.850 1.00 62.50 97 PRO A N 1
ATOM 771 C CA . PRO A 1 97 ? -18.159 11.665 6.851 1.00 62.50 97 PRO A CA 1
ATOM 772 C C . PRO A 1 97 ? -19.160 12.444 5.986 1.00 62.50 97 PRO A C 1
ATOM 774 O O . PRO A 1 97 ? -20.203 11.873 5.662 1.00 62.50 97 PRO A O 1
ATOM 777 N N . PRO A 1 98 ? -18.899 13.708 5.602 1.00 63.69 98 PRO A N 1
ATOM 778 C CA . PRO A 1 98 ? -19.858 14.527 4.849 1.00 63.69 98 PRO A CA 1
ATOM 779 C C . PRO A 1 98 ? -20.441 13.812 3.620 1.00 63.69 98 PRO A C 1
ATOM 781 O O . PRO A 1 98 ? -21.627 13.929 3.329 1.00 63.69 98 PRO A O 1
ATOM 784 N N . GLU A 1 99 ? -19.626 12.984 2.965 1.00 59.22 99 GLU A N 1
ATOM 785 C CA . GLU A 1 99 ? -19.987 12.15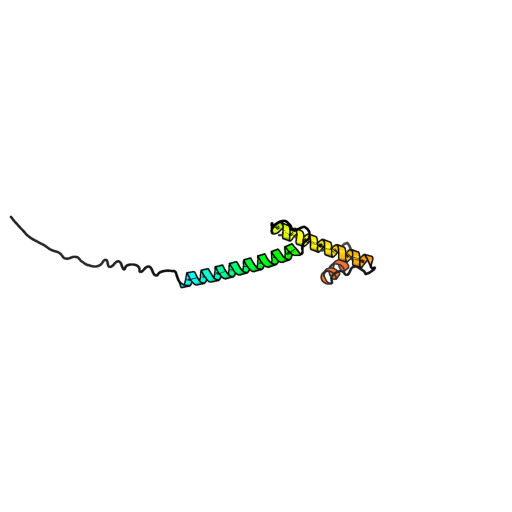0 1.812 1.00 59.22 99 GLU A CA 1
ATOM 786 C C . GLU A 1 99 ? -21.100 11.127 2.110 1.00 59.22 99 GLU A C 1
ATOM 788 O O . GLU A 1 99 ? -21.900 10.803 1.237 1.00 59.22 99 GLU A O 1
ATOM 793 N N . LEU A 1 100 ? -21.189 10.636 3.348 1.00 68.25 100 LEU A N 1
ATOM 794 C CA . LEU A 1 100 ? -22.173 9.645 3.792 1.00 68.25 100 LEU A CA 1
ATOM 795 C C . LEU A 1 100 ? -23.323 10.264 4.602 1.00 68.25 100 LEU A C 1
ATOM 797 O O . LEU A 1 100 ? -24.262 9.555 4.968 1.00 68.25 100 LEU A O 1
ATOM 801 N N . GLN A 1 101 ? -2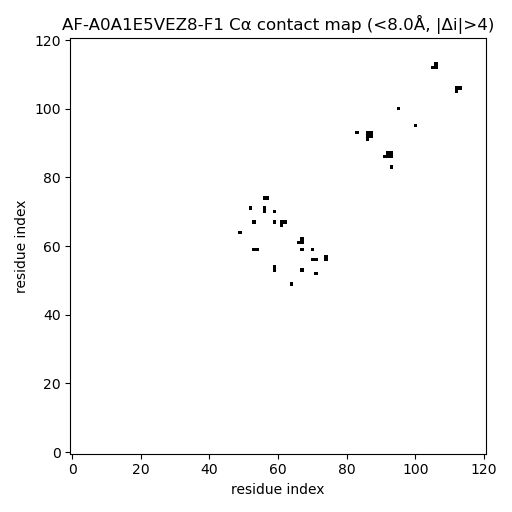3.302 11.577 4.868 1.00 67.12 101 GLN A N 1
ATOM 802 C CA . GLN A 1 101 ? -24.386 12.256 5.594 1.00 67.12 101 GLN A CA 1
ATOM 803 C C . GLN A 1 101 ? -25.682 12.251 4.792 1.00 67.12 101 GLN A C 1
ATOM 805 O O . GLN A 1 101 ? -26.742 11.947 5.340 1.00 67.12 101 GLN A O 1
ATOM 810 N N . GLN A 1 102 ? -25.586 12.497 3.481 1.00 62.53 102 GLN A N 1
ATOM 811 C CA . GLN A 1 102 ? -26.730 12.377 2.582 1.00 62.53 102 GLN A CA 1
ATOM 812 C C . GLN A 1 102 ? -27.285 10.949 2.607 1.00 62.53 102 GLN A C 1
ATOM 814 O O . GLN A 1 102 ? -28.501 10.778 2.586 1.00 62.53 102 GLN A O 1
ATOM 819 N N . TYR A 1 103 ? -26.403 9.946 2.737 1.00 68.19 103 TYR A N 1
ATOM 820 C CA . TYR A 1 103 ? -26.778 8.537 2.754 1.00 68.19 103 TYR A CA 1
ATOM 821 C C . TYR A 1 103 ? -27.562 8.144 4.012 1.00 68.19 103 TYR A C 1
ATOM 823 O O . TYR A 1 103 ? -28.647 7.569 3.965 1.00 68.19 103 TYR A O 1
ATOM 831 N N . MET A 1 104 ? -27.038 8.520 5.173 1.00 62.47 104 MET A N 1
ATOM 832 C CA . MET A 1 104 ? -27.666 8.193 6.452 1.00 62.47 104 MET A CA 1
ATOM 833 C C . MET A 1 104 ? -28.973 8.959 6.688 1.00 62.47 104 MET A C 1
ATOM 835 O O . MET A 1 104 ? -29.890 8.413 7.307 1.00 62.47 104 MET A O 1
ATOM 839 N N . HIS A 1 105 ? -29.085 10.195 6.187 1.00 62.62 105 HIS A N 1
ATOM 840 C CA . HIS A 1 105 ? -30.307 10.988 6.327 1.00 62.62 105 HIS A CA 1
ATOM 841 C C . HIS A 1 105 ? -31.478 10.376 5.549 1.00 62.62 105 HIS A C 1
ATOM 843 O O . HIS A 1 105 ? -32.590 10.346 6.068 1.00 62.62 105 HIS A O 1
ATOM 849 N N . TYR A 1 106 ? -31.235 9.815 4.357 1.00 56.16 106 TYR A N 1
ATOM 850 C CA . TYR A 1 106 ? -32.310 9.213 3.567 1.00 56.16 106 TYR A CA 1
ATOM 851 C C . TYR A 1 106 ? -32.797 7.873 4.148 1.00 56.16 106 TYR A C 1
ATOM 853 O O . TYR A 1 106 ? -33.995 7.613 4.129 1.00 56.16 106 TYR A O 1
ATOM 861 N N . ILE A 1 107 ? -31.908 7.040 4.711 1.00 58.53 107 ILE A N 1
ATOM 862 C CA . ILE A 1 107 ? -32.298 5.731 5.282 1.00 58.53 107 ILE A CA 1
ATOM 863 C C . ILE A 1 107 ? -33.031 5.903 6.611 1.00 58.53 107 ILE A C 1
ATOM 865 O O . ILE A 1 107 ? -33.962 5.161 6.910 1.00 58.53 107 ILE A O 1
ATOM 869 N N . THR A 1 108 ? -32.607 6.877 7.420 1.00 63.59 108 THR A N 1
ATOM 870 C CA . THR A 1 108 ? -33.201 7.118 8.745 1.00 63.59 108 THR A CA 1
ATOM 871 C C . THR A 1 108 ? -34.571 7.794 8.639 1.00 63.59 108 THR A C 1
ATOM 873 O O . THR A 1 108 ? -35.412 7.595 9.511 1.00 63.59 108 THR A O 1
ATOM 876 N N . ALA A 1 109 ? -34.805 8.588 7.587 1.00 63.97 109 ALA A N 1
ATOM 877 C CA . ALA A 1 109 ? -36.065 9.298 7.387 1.00 63.97 109 ALA A CA 1
ATOM 878 C C . ALA A 1 109 ? -37.190 8.405 6.831 1.00 63.97 109 ALA A C 1
ATOM 880 O O . ALA A 1 109 ? -38.352 8.665 7.136 1.00 63.97 109 ALA A O 1
ATOM 881 N N . ASP A 1 110 ? -36.870 7.368 6.044 1.00 59.50 110 ASP A N 1
ATOM 882 C CA . ASP A 1 110 ? -37.870 6.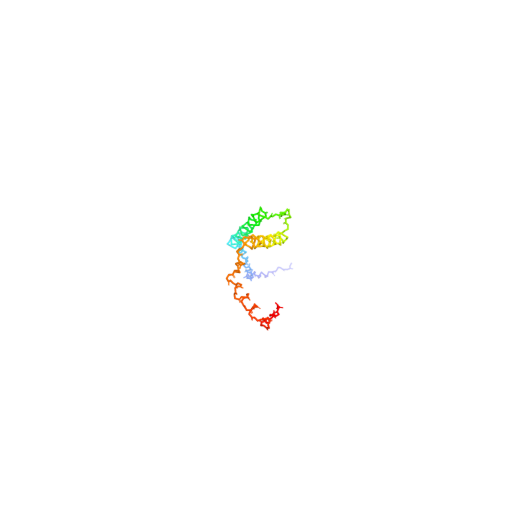466 5.464 1.00 59.50 110 ASP A CA 1
ATOM 883 C C . ASP A 1 110 ? -37.264 5.102 5.048 1.00 59.50 110 ASP A C 1
ATOM 885 O O . ASP A 1 110 ? -36.549 5.017 4.042 1.00 59.50 110 ASP A O 1
ATOM 889 N N . PRO A 1 111 ? -37.562 3.999 5.764 1.00 59.47 111 PRO A N 1
ATOM 890 C CA . PRO A 1 111 ? -37.044 2.672 5.431 1.00 59.47 111 PRO A CA 1
ATOM 891 C C . PRO A 1 111 ? -37.587 2.105 4.104 1.00 59.47 111 PRO A C 1
ATOM 893 O O . PRO A 1 111 ? -37.064 1.094 3.629 1.00 59.47 111 PRO A O 1
ATOM 896 N N . ALA A 1 112 ? -38.603 2.724 3.486 1.00 64.50 112 ALA A N 1
ATOM 897 C CA . ALA A 1 112 ? -39.152 2.304 2.194 1.00 64.50 112 ALA A CA 1
ATOM 898 C C . ALA A 1 112 ? -38.402 2.886 0.976 1.00 64.50 112 ALA A C 1
ATOM 900 O O . ALA A 1 112 ? -38.642 2.448 -0.149 1.00 64.50 112 ALA A O 1
ATOM 901 N N . GLN A 1 113 ? -37.473 3.831 1.173 1.00 59.22 113 GLN A N 1
ATOM 902 C CA . GLN A 1 113 ? -36.753 4.530 0.094 1.00 59.22 113 GLN A CA 1
ATOM 903 C C . GLN A 1 113 ? -35.333 3.989 -0.165 1.00 59.22 113 GLN A C 1
ATOM 905 O O . GLN A 1 113 ? -34.404 4.748 -0.448 1.00 59.22 113 GLN A O 1
ATOM 910 N N . MET A 1 114 ? -35.127 2.668 -0.096 1.00 60.88 114 MET A N 1
ATOM 911 C CA . MET A 1 114 ? -33.853 2.081 -0.535 1.00 60.88 114 MET A CA 1
ATOM 912 C C . MET A 1 114 ? -33.664 2.274 -2.055 1.00 60.88 114 MET A C 1
ATOM 914 O O . MET A 1 114 ? -34.539 1.875 -2.828 1.00 60.88 114 MET A O 1
ATOM 918 N N . PRO A 1 115 ? -32.536 2.851 -2.522 1.00 65.31 115 PRO A N 1
ATOM 919 C CA . PRO A 1 115 ? -32.275 2.985 -3.949 1.00 65.31 115 PRO A CA 1
ATOM 920 C C . PRO A 1 115 ? -32.049 1.604 -4.588 1.00 65.31 115 PRO A C 1
ATOM 922 O O . PRO A 1 115 ? -31.436 0.731 -3.967 1.00 65.31 115 PRO A O 1
ATOM 925 N N . PRO A 1 116 ? -32.510 1.379 -5.833 1.00 66.12 116 PRO A N 1
ATOM 926 C CA . PRO A 1 116 ? -32.316 0.105 -6.508 1.00 66.12 116 PRO A CA 1
ATOM 927 C C . PRO A 1 116 ? -30.820 -0.144 -6.713 1.00 66.12 116 PRO A C 1
ATOM 929 O O . PRO A 1 116 ? -30.127 0.641 -7.367 1.00 66.12 116 PRO A O 1
ATOM 932 N N . MET A 1 117 ? -30.330 -1.251 -6.154 1.00 67.75 117 MET A N 1
ATOM 933 C CA . MET A 1 117 ? -28.974 -1.744 -6.383 1.00 67.75 117 MET A CA 1
ATOM 934 C C . MET A 1 117 ? -28.790 -1.938 -7.890 1.00 67.75 117 MET A C 1
ATOM 936 O O . MET A 1 117 ? -29.431 -2.796 -8.499 1.00 67.75 117 MET A O 1
ATOM 940 N N . ARG A 1 118 ? -27.950 -1.105 -8.514 1.00 69.31 118 ARG A N 1
ATOM 941 C CA . ARG A 1 118 ? -27.592 -1.278 -9.924 1.00 69.31 118 ARG A CA 1
ATOM 942 C C . ARG A 1 118 ? -26.873 -2.622 -10.076 1.00 69.31 118 ARG A C 1
ATOM 944 O O . ARG A 1 118 ? -25.936 -2.867 -9.316 1.00 69.31 118 ARG A O 1
ATOM 951 N N . PRO A 1 119 ? -27.262 -3.475 -11.037 1.00 58.78 119 PRO A N 1
ATOM 952 C CA . PRO A 1 119 ? -26.544 -4.715 -11.266 1.00 58.78 119 PRO A CA 1
ATOM 953 C C . PRO A 1 119 ? -25.133 -4.391 -11.764 1.00 58.78 119 PRO A C 1
ATOM 955 O O . PRO A 1 119 ? -24.956 -3.584 -12.680 1.00 58.78 119 PRO A O 1
ATOM 958 N N . SER A 1 120 ? -24.137 -5.002 -11.126 1.00 65.31 120 SER A N 1
ATOM 959 C CA . SER A 1 120 ? -22.758 -5.008 -11.601 1.00 65.31 120 SER A CA 1
ATOM 960 C C . SER A 1 120 ? -22.706 -5.780 -12.919 1.00 65.31 120 SER A C 1
ATOM 962 O O . SER A 1 120 ? -22.959 -6.984 -12.935 1.00 65.31 120 SER A O 1
ATOM 964 N N . GLY A 1 121 ? -22.450 -5.063 -14.013 1.00 57.66 121 GLY A N 1
ATOM 965 C CA . GLY A 1 121 ? -21.939 -5.641 -15.256 1.00 57.66 121 GLY A CA 1
ATOM 966 C C . GLY A 1 121 ? -20.424 -5.750 -15.211 1.00 57.66 121 GLY A C 1
ATOM 967 O O . GLY A 1 121 ? -19.810 -4.937 -14.479 1.00 57.66 121 GLY A O 1
#

Foldseek 3Di:
DDDDDDDDDDDDDPCPPPPPPPPPDDPVPVVVVVVVVVVVVVVVVVVVVLVVLLVVFPPSPDPDSVVSVVSSVVVVVVVVVVVQCVCVVVVHDRPPPPVCPVVVVVCVVDVVPDDDDDDDD

Solvent-accessible surface area (backbone atoms only — not comparable to full-atom values): 7826 Å² total; per-residue (Å²): 141,82,90,80,88,81,88,77,79,84,85,86,81,81,80,76,68,78,77,74,77,68,78,87,51,67,71,64,45,53,52,50,50,52,52,51,50,53,52,50,54,52,51,51,57,51,51,52,52,52,50,57,49,39,77,72,42,84,88,53,79,66,86,52,69,66,60,48,52,53,53,48,54,53,52,52,52,50,50,54,50,52,51,50,52,54,38,48,74,68,74,41,75,85,81,62,55,76,86,46,41,67,56,54,54,51,53,75,74,36,83,86,68,71,76,82,81,75,81,86,125

Secondary structure (DSSP, 8-state):
-------------------------HHHHHHHHHHHHHHHHHHHHHHHHHHHHHHHSTT-----HHHHHHHHHHHHHHHHHHHHHHHHHTT------HHHHHHHHHHHH-TT-PPP-----

Sequence (121 aa):
LVRKLVKSSPHMEDGGVPRRSTPPTTRRSRSAEFHNFSERRRRDRINEKLKALQELLPNCTKTDKVSMLDEAIDYLKSLQLQLQMLVMGKGMAPVVPPELQQYMHYITADPAQMPPMRPSG

pLDDT: mean 74.56, std 18.35, range [42.03, 98.56]

Radius of gyration: 37.52 Å; Cα contacts (8 Å, |Δi|>4): 24; chains: 1; bounding box: 80×44×114 Å